Protein 3KLU (pdb70)

Sequence (118 aa):
KVYDLSFFPGQTIDAEEVEVPISKRFVDKEGNVVPFIFKAITTDRIDELEKENTTELDSQRFYARIAVETTVYPTFKAKELREAYKTEDPVEVAKRVLSVGGEYANWLNKAIEINGFD

InterPro domains:
  IPR014986 Phage-like element PBSX protein XkdN-like [PF08890] (12-148)
  IPR038559 Phage-like element PBSX protein XkdN-like superfamily [G3DSA:3.30.2220.30] (17-137)

B-factor: mean 34.45, std 22.31, range [8.4, 138.36]

Structure (mmCIF, N/CA/C/O backbone):
data_3KLU
#
_entry.id   3KLU
#
_cell.length_a   70.101
_cell.length_b   70.101
_cell.length_c   59.161
_cell.angle_alpha   90.00
_cell.angle_beta   90.00
_cell.angle_gamma   120.00
#
_symmetry.space_group_name_H-M   'P 65'
#
loop_
_entity.id
_entity.type
_entity.pdbx_description
1 polymer 'Uncharacterized protein yqbN'
2 non-polymer 'MANGANESE (II) ION'
3 water water
#
loop_
_atom_site.group_PDB
_atom_site.id
_atom_site.type_symbol
_atom_site.label_atom_id
_atom_site.label_alt_id
_atom_site.label_comp_id
_atom_site.label_asym_id
_atom_site.label_entity_id
_atom_site.label_seq_id
_atom_site.pdbx_PDB_ins_code
_atom_site.Cartn_x
_atom_site.Cartn_y
_atom_site.Cartn_z
_atom_site.occupancy
_atom_site.B_iso_or_equiv
_atom_site.auth_seq_id
_atom_site.auth_comp_id
_atom_site.auth_asym_id
_atom_site.auth_atom_id
_atom_site.pdbx_PDB_model_num
ATOM 1 N N . LYS A 1 8 ? 39.965 -20.109 31.628 1.00 111.89 8 LYS A N 1
ATOM 2 C CA . LYS A 1 8 ? 40.740 -19.803 30.388 1.00 110.76 8 LYS A CA 1
ATOM 3 C C . LYS A 1 8 ? 41.202 -18.345 30.370 1.00 107.54 8 LYS A C 1
ATOM 4 O O . LYS A 1 8 ? 41.053 -17.653 29.360 1.00 107.47 8 LYS A O 1
ATOM 10 N N . VAL A 1 9 ? 41.765 -17.894 31.489 1.00 114.46 9 VAL A N 1
ATOM 11 C CA . VAL A 1 9 ? 42.252 -16.524 31.640 1.00 110.54 9 VAL A CA 1
ATOM 12 C C . VAL A 1 9 ? 41.639 -15.528 30.648 1.00 107.23 9 VAL A C 1
ATOM 13 O O . VAL A 1 9 ? 42.025 -15.454 29.479 1.00 108.84 9 VAL A O 1
ATOM 17 N N . TYR A 1 10 ? 40.671 -14.767 31.144 1.00 55.57 10 TYR A N 1
ATOM 18 C CA . TYR A 1 10 ? 39.957 -13.760 30.368 1.00 51.03 10 TYR A CA 1
ATOM 19 C C . TYR A 1 10 ? 40.778 -12.488 30.151 1.00 47.52 10 TYR A C 1
ATOM 20 O O . TYR A 1 10 ? 41.439 -12.000 31.073 1.00 46.70 10 TYR A O 1
ATOM 29 N N . ASP A 1 11 ? 40.715 -11.953 28.931 1.00 34.54 11 ASP A N 1
ATOM 30 C CA . ASP A 1 11 ? 41.469 -10.752 28.545 1.00 31.23 11 ASP A CA 1
ATOM 31 C C . ASP A 1 11 ? 40.692 -9.443 28.750 1.00 26.55 11 ASP A C 1
ATOM 32 O O . ASP A 1 11 ? 39.881 -9.034 27.926 1.00 25.14 11 ASP A O 1
ATOM 37 N N . LEU A 1 12 ? 40.991 -8.768 29.839 1.00 22.39 12 LEU A N 1
ATOM 38 C CA . LEU A 1 12 ? 40.305 -7.556 30.181 1.00 20.09 12 LEU A CA 1
ATOM 39 C C . LEU A 1 12 ? 40.875 -6.242 29.599 1.00 19.39 12 LEU A C 1
ATOM 40 O O . LEU A 1 12 ? 40.356 -5.152 29.892 1.00 17.56 12 LEU A O 1
ATOM 45 N N . SER A 1 13 ? 41.926 -6.298 28.796 1.00 24.49 13 SER A N 1
ATOM 46 C CA . SER A 1 13 ? 42.472 -5.057 28.259 1.00 24.16 13 SER A CA 1
ATOM 47 C C . SER A 1 13 ? 41.417 -4.289 27.441 1.00 22.83 13 SER A C 1
ATOM 48 O O . SER A 1 13 ? 41.421 -3.056 27.411 1.00 21.59 13 SER A O 1
ATOM 51 N N . PHE A 1 14 ? 40.499 -5.026 26.814 1.00 19.30 14 PHE A N 1
ATOM 52 C CA . PHE A 1 14 ? 39.463 -4.436 25.972 1.00 18.41 14 PHE A CA 1
ATOM 53 C C . PHE A 1 14 ? 38.453 -3.564 26.675 1.00 15.87 14 PHE A C 1
ATOM 54 O O . PHE A 1 14 ? 37.777 -2.765 26.034 1.00 14.97 14 PHE A O 1
ATOM 62 N N . PHE A 1 15 ? 38.315 -3.727 27.979 1.00 18.59 15 PHE A N 1
ATOM 63 C CA . PHE A 1 15 ? 37.372 -2.920 28.717 1.00 19.52 15 PHE A CA 1
ATOM 64 C C . PHE A 1 15 ? 38.100 -1.825 29.473 1.00 21.82 15 PHE A C 1
ATOM 65 O O . PHE A 1 15 ? 37.585 -1.291 30.467 1.00 21.77 15 PHE A O 1
ATOM 81 N N . PRO A 1 17 ? 40.354 1.974 29.430 1.00 52.77 17 PRO A N 1
ATOM 82 C CA . PRO A 1 17 ? 40.617 3.268 28.781 1.00 53.15 17 PRO A CA 1
ATOM 83 C C . PRO A 1 17 ? 41.621 3.234 27.631 1.00 56.71 17 PRO A C 1
ATOM 84 O O . PRO A 1 17 ? 41.399 3.838 26.583 1.00 57.07 17 PRO A O 1
ATOM 88 N N . GLY A 1 18 ? 42.728 2.535 27.820 1.00 110.77 18 GLY A N 1
ATOM 89 C CA . GLY A 1 18 ? 43.683 2.449 26.738 1.00 112.50 18 GLY A CA 1
ATOM 90 C C . GLY A 1 18 ? 43.057 1.529 25.711 1.00 113.24 18 GLY A C 1
ATOM 91 O O . GLY A 1 18 ? 43.671 0.534 25.310 1.00 113.91 18 GLY A O 1
ATOM 92 N N . GLN A 1 19 ? 41.833 1.846 25.292 1.00 83.98 19 GLN A N 1
ATOM 93 C CA . GLN A 1 19 ? 41.150 1.001 24.329 1.00 85.71 19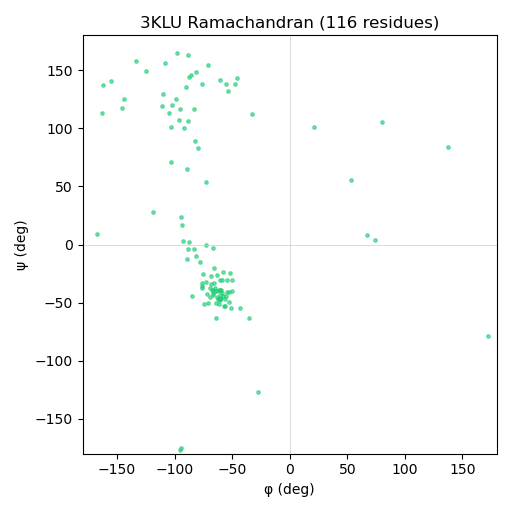 GLN A CA 1
ATOM 94 C C . GLN A 1 19 ? 39.686 1.315 24.029 1.00 85.68 19 GLN A C 1
ATOM 95 O O . GLN A 1 19 ? 39.375 1.915 23.004 1.00 84.45 19 GLN A O 1
ATOM 101 N N . THR A 1 20 ? 38.785 0.901 24.909 1.00 41.15 20 THR A N 1
ATOM 102 C CA . THR A 1 20 ? 37.359 1.112 24.683 1.00 41.56 20 THR A CA 1
ATOM 103 C C . THR A 1 20 ? 37.075 2.390 23.929 1.00 43.14 20 THR A C 1
ATOM 104 O O . THR A 1 20 ? 37.302 3.490 24.449 1.00 42.86 20 THR A O 1
ATOM 108 N N . ILE A 1 21 ? 36.586 2.228 22.704 1.00 56.32 21 ILE A N 1
ATOM 109 C CA . ILE A 1 21 ? 36.224 3.339 21.841 1.00 58.61 21 ILE A CA 1
ATOM 110 C C . ILE A 1 21 ? 35.377 4.318 22.637 1.00 58.89 21 ILE A C 1
ATOM 111 O O . ILE A 1 21 ? 34.510 3.925 23.410 1.00 58.20 21 ILE A O 1
ATOM 116 N N . ASP A 1 22 ? 35.610 5.600 22.473 1.00 72.21 22 ASP A N 1
ATOM 117 C CA . ASP A 1 22 ? 34.799 6.468 23.260 1.00 73.24 22 ASP A CA 1
ATOM 118 C C . ASP A 1 22 ? 33.621 7.040 22.527 1.00 72.72 22 ASP A C 1
ATOM 119 O O . ASP A 1 22 ? 33.536 6.991 21.297 1.00 72.44 22 ASP A O 1
ATOM 124 N N . ALA A 1 23 ? 32.709 7.578 23.330 1.00 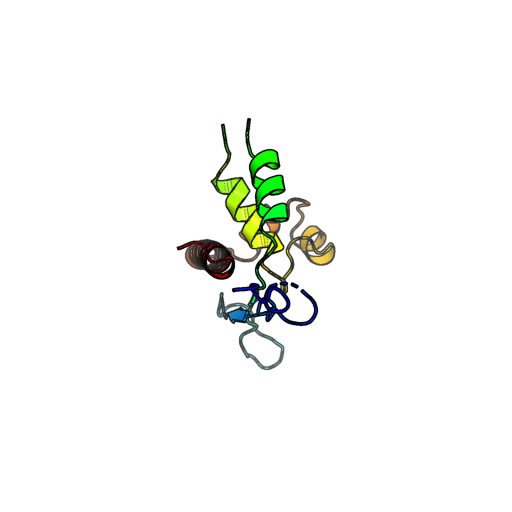55.15 23 ALA A N 1
ATOM 125 C CA . ALA A 1 23 ? 31.482 8.197 22.863 1.00 53.41 23 ALA A CA 1
ATOM 126 C C . ALA A 1 23 ? 31.675 9.312 21.845 1.00 52.65 23 ALA A C 1
ATOM 127 O O . ALA A 1 23 ? 32.558 10.161 21.944 1.00 53.84 23 ALA A O 1
ATOM 129 N N . GLU A 1 24 ? 30.806 9.260 20.861 1.00 138.36 24 GLU A N 1
ATOM 130 C CA . GLU A 1 24 ? 30.719 10.189 19.764 1.00 135.80 24 GLU A CA 1
ATOM 131 C C . GLU A 1 24 ? 31.159 11.644 1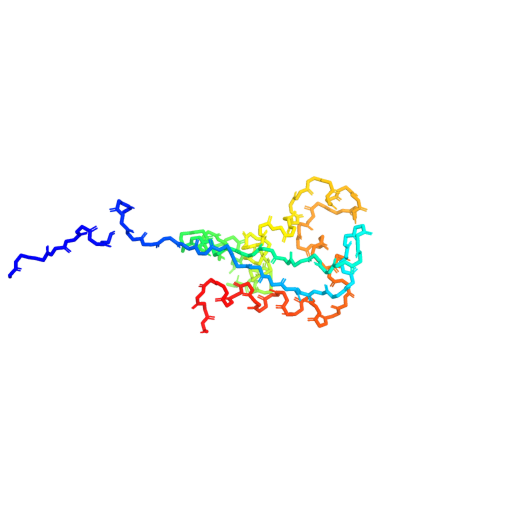9.862 1.00 133.81 24 GLU A C 1
ATOM 132 O O . GLU A 1 24 ? 32.275 12.006 20.226 1.00 136.16 24 GLU A O 1
ATOM 138 N N . GLU A 1 25 ? 30.178 12.434 19.461 1.00 56.29 25 GLU A N 1
ATOM 139 C CA . GLU A 1 25 ? 30.112 13.878 19.328 1.00 52.34 25 GLU A CA 1
ATOM 140 C C . GLU A 1 25 ? 29.398 13.834 17.989 1.00 50.25 25 GLU A C 1
ATOM 141 O O . GLU A 1 25 ? 30.004 13.835 16.926 1.00 51.15 25 GLU A O 1
ATOM 147 N N . VAL A 1 26 ? 28.082 13.701 18.094 1.00 30.24 26 VAL A N 1
ATOM 148 C CA . VAL A 1 26 ? 27.161 13.576 16.984 1.00 28.52 26 VAL A CA 1
ATOM 149 C C . VAL A 1 26 ? 26.488 14.912 16.646 1.00 26.14 26 VAL A C 1
ATOM 150 O O . VAL A 1 26 ? 25.883 15.550 17.519 1.00 24.58 26 VAL A O 1
ATOM 154 N N . GLU A 1 27 ? 26.593 15.345 15.391 1.00 35.84 27 GLU A N 1
ATOM 155 C CA . GLU A 1 27 ? 25.969 16.597 14.953 1.00 34.06 27 GLU A CA 1
ATOM 156 C C . GLU A 1 27 ? 24.569 16.289 14.464 1.00 32.57 27 GLU A C 1
ATOM 157 O O . GLU A 1 27 ? 24.368 15.351 13.708 1.00 32.81 27 GLU A O 1
ATOM 163 N N . VAL A 1 28 ? 23.613 17.107 14.872 1.00 31.18 28 VAL A N 1
ATOM 164 C CA . VAL A 1 28 ? 22.218 16.905 14.515 1.00 31.78 28 VAL A CA 1
ATOM 165 C C . VAL A 1 28 ? 21.565 18.251 14.301 1.00 30.39 28 VAL A C 1
ATOM 166 O O . VAL A 1 28 ? 21.592 19.110 15.197 1.00 28.79 28 VAL A O 1
ATOM 170 N N . PRO A 1 29 ? 20.952 18.457 13.126 1.00 26.60 29 PRO A N 1
ATOM 171 C CA . PRO A 1 29 ? 20.284 19.733 12.837 1.00 26.24 29 PRO A CA 1
ATOM 172 C C . PRO A 1 29 ? 18.902 19.770 13.508 1.00 25.75 29 PRO A C 1
ATOM 173 O O . PRO A 1 29 ? 17.885 19.503 12.896 1.00 28.32 29 PRO A O 1
ATOM 177 N N . ILE A 1 30 ? 18.879 20.118 14.783 1.00 26.64 30 ILE A N 1
ATOM 178 C CA . ILE A 1 30 ? 17.644 20.177 15.552 1.00 26.05 30 ILE A CA 1
ATOM 179 C C . ILE A 1 30 ? 16.645 21.218 15.057 1.00 26.43 30 ILE A C 1
ATOM 180 O O . ILE A 1 30 ? 15.450 21.080 15.295 1.00 26.10 30 ILE A O 1
ATOM 185 N N . SER A 1 31 ? 17.129 22.271 14.401 1.00 27.11 31 SER A N 1
ATOM 186 C CA . SER A 1 31 ? 16.239 23.307 13.886 1.00 26.99 31 SER A CA 1
ATOM 187 C C . SER A 1 31 ? 16.821 24.070 12.702 1.00 26.36 31 SER A C 1
ATOM 188 O O . SER A 1 31 ? 18.019 24.386 12.663 1.00 25.75 31 SER A O 1
ATOM 191 N N . LYS A 1 32 ? 15.961 24.373 11.738 1.00 24.48 32 LYS A N 1
ATOM 192 C CA . LYS A 1 32 ? 16.403 25.105 10.560 1.00 25.80 32 LYS A CA 1
ATOM 193 C C . LYS A 1 32 ? 16.442 26.630 10.808 1.00 24.25 32 LYS A C 1
ATOM 194 O O . LYS A 1 32 ? 16.887 27.386 9.954 1.00 25.33 32 LYS A O 1
ATOM 200 N N . ARG A 1 33 ? 16.003 27.050 11.994 1.00 25.72 33 ARG A N 1
ATOM 201 C CA . ARG A 1 33 ? 15.975 28.461 12.355 1.00 25.37 33 ARG A CA 1
ATOM 202 C C . ARG A 1 33 ? 17.351 28.914 12.806 1.00 24.68 33 ARG A C 1
ATOM 203 O O . ARG A 1 33 ? 17.553 30.102 13.007 1.00 24.26 33 ARG A O 1
ATOM 211 N N . PHE A 1 34 ? 18.293 27.988 12.997 1.00 15.56 34 PHE A N 1
ATOM 212 C CA . PHE A 1 34 ? 19.620 28.430 13.379 1.00 15.67 34 PHE A CA 1
ATOM 213 C C . PHE A 1 34 ? 20.560 28.314 12.193 1.00 16.11 34 PHE A C 1
ATOM 214 O O . PHE A 1 34 ? 20.878 27.209 11.758 1.00 18.09 34 PHE A O 1
ATOM 222 N N . VAL A 1 35 ? 21.022 29.456 11.682 1.00 23.79 35 VAL A N 1
ATOM 223 C CA . VAL A 1 35 ? 21.943 29.454 10.542 1.00 26.52 35 VAL A CA 1
ATOM 224 C C . VAL A 1 35 ? 23.122 30.401 10.762 1.00 28.66 35 VAL A C 1
ATOM 225 O O . VAL A 1 35 ? 23.067 31.315 11.591 1.00 28.00 35 VAL A O 1
ATOM 229 N N . ASP A 1 36 ? 24.205 30.151 10.040 1.00 27.81 36 ASP A N 1
ATOM 230 C CA . ASP A 1 36 ? 25.376 30.988 10.176 1.00 30.73 36 ASP A CA 1
ATOM 231 C C . ASP A 1 36 ? 25.352 32.071 9.099 1.00 33.11 36 ASP A C 1
ATOM 232 O O . ASP A 1 36 ? 24.396 32.169 8.335 1.00 33.56 36 ASP A O 1
ATOM 237 N N . LYS A 1 37 ? 26.408 32.878 9.052 1.00 75.51 37 LYS A N 1
ATOM 238 C CA . LYS A 1 37 ? 26.525 33.964 8.082 1.00 79.14 37 LYS A CA 1
ATOM 239 C C . LYS A 1 37 ? 26.252 33.538 6.634 1.00 80.90 37 LYS A C 1
ATOM 240 O O . LYS A 1 37 ? 25.765 34.336 5.838 1.00 82.89 37 LYS A O 1
ATOM 246 N N . GLU A 1 38 ? 26.557 32.289 6.295 1.00 43.60 38 GLU A N 1
ATOM 247 C CA . GLU A 1 38 ? 26.349 31.795 4.942 1.00 44.59 38 GLU A CA 1
ATOM 248 C C . GLU A 1 38 ? 25.012 31.100 4.704 1.00 42.37 38 GLU A C 1
ATOM 249 O O . GLU A 1 38 ? 24.857 30.370 3.727 1.00 44.83 38 GLU A O 1
ATOM 255 N N . GLY A 1 39 ? 24.057 31.307 5.607 1.00 35.10 39 GLY A N 1
ATOM 256 C CA . GLY A 1 39 ? 22.740 30.705 5.447 1.00 32.39 39 GLY A CA 1
ATOM 257 C C . GLY A 1 39 ? 22.593 29.220 5.710 1.00 31.65 39 GLY A C 1
ATOM 258 O O . GLY A 1 39 ? 21.526 28.666 5.519 1.00 33.13 39 GLY A O 1
ATOM 259 N N . ASN A 1 40 ? 23.662 28.566 6.143 1.00 28.43 40 ASN A N 1
ATOM 260 C CA . ASN A 1 40 ? 23.612 27.144 6.448 1.00 26.52 40 ASN A CA 1
ATOM 261 C C . ASN A 1 40 ? 23.188 26.841 7.878 1.00 22.85 40 ASN A C 1
ATOM 262 O O . ASN A 1 40 ? 23.528 27.574 8.817 1.00 20.44 40 ASN A O 1
ATOM 267 N N . VAL A 1 41 ? 22.440 25.754 8.023 1.00 27.33 41 VAL A N 1
ATOM 268 C CA . VAL A 1 41 ? 21.957 25.339 9.322 1.00 26.01 41 VAL A CA 1
ATOM 269 C C . VAL A 1 41 ? 23.138 25.050 10.252 1.00 24.77 41 VAL A C 1
ATOM 270 O O . VAL A 1 41 ? 24.165 24.513 9.839 1.00 26.71 41 VAL A O 1
ATOM 274 N N . VAL A 1 42 ? 22.972 25.428 11.510 1.00 25.43 42 VAL A N 1
ATOM 275 C CA . VAL A 1 42 ? 23.987 25.206 12.527 1.00 24.82 42 VAL A CA 1
ATOM 276 C C . VAL A 1 42 ? 23.480 24.022 13.324 1.00 24.21 42 VAL A C 1
ATOM 277 O O . VAL A 1 42 ? 22.574 24.169 14.143 1.00 24.92 42 VAL A O 1
ATOM 281 N N . PRO A 1 43 ? 24.023 22.818 13.074 1.00 19.00 43 PRO A N 1
ATOM 282 C CA . PRO A 1 43 ? 23.546 21.646 13.827 1.00 19.23 43 PRO A CA 1
ATOM 283 C C . PRO A 1 43 ? 23.974 21.641 15.289 1.00 17.33 43 PRO A C 1
ATOM 284 O O . PRO A 1 43 ? 24.963 22.270 15.662 1.00 17.56 43 PRO A O 1
ATOM 288 N N . PHE A 1 44 ? 23.197 20.953 16.114 1.00 21.14 44 PHE A N 1
ATOM 289 C CA . PHE A 1 44 ? 23.545 20.826 17.513 1.00 19.62 44 PHE A CA 1
ATOM 290 C C . PHE A 1 44 ? 24.567 19.699 17.579 1.00 21.78 44 PHE A C 1
ATOM 291 O O . PHE A 1 44 ? 24.512 18.763 16.777 1.00 22.46 44 PHE A O 1
ATOM 299 N N . ILE A 1 45 ? 25.492 19.798 18.533 1.00 17.01 45 ILE A N 1
ATOM 300 C CA . ILE A 1 45 ? 26.477 18.759 18.762 1.00 18.87 45 ILE A CA 1
ATOM 301 C C . ILE A 1 45 ? 26.159 18.111 20.105 1.00 20.07 45 ILE A C 1
ATOM 302 O O . ILE A 1 45 ? 26.145 18.791 21.170 1.00 18.37 45 ILE A O 1
ATOM 307 N N . PHE A 1 46 ? 25.882 16.807 20.043 1.00 22.82 46 PHE A N 1
ATOM 308 C CA . PHE A 1 46 ? 25.558 15.997 21.211 1.00 21.18 46 PHE A CA 1
ATOM 309 C C . PHE A 1 46 ? 26.724 15.062 21.510 1.00 21.84 46 PHE A C 1
ATOM 310 O O . PHE A 1 46 ? 27.544 14.759 20.622 1.00 22.86 46 PHE A O 1
ATOM 318 N N . LYS A 1 47 ? 26.804 14.642 22.770 1.00 19.90 47 LYS A N 1
ATOM 319 C CA . LYS A 1 47 ? 27.824 13.718 23.240 1.00 21.45 47 LYS A CA 1
ATOM 320 C C . LYS A 1 47 ? 27.339 13.178 24.565 1.00 20.06 47 LYS A C 1
ATOM 321 O O . LYS A 1 47 ? 27.219 13.928 25.528 1.00 20.20 47 LYS A O 1
ATOM 327 N N . ALA A 1 48 ? 27.031 11.884 24.594 1.00 26.94 48 ALA A N 1
ATOM 328 C CA . ALA A 1 48 ? 26.559 11.201 25.802 1.00 25.64 48 ALA A CA 1
ATOM 329 C C . ALA A 1 48 ? 27.370 11.537 27.067 1.00 25.16 48 ALA A C 1
ATOM 330 O O . ALA A 1 48 ? 28.595 11.734 27.039 1.00 26.21 48 ALA A O 1
ATOM 332 N N . ILE A 1 49 ? 26.668 11.626 28.182 1.00 21.02 49 ILE A N 1
ATOM 333 C CA . ILE A 1 49 ? 27.362 11.890 29.424 1.00 19.74 49 ILE A CA 1
ATOM 334 C C . ILE A 1 49 ? 27.617 10.508 30.051 1.00 20.99 49 ILE A C 1
ATOM 335 O O . ILE A 1 49 ? 27.313 9.484 29.446 1.00 18.78 49 ILE A O 1
ATOM 340 N N . THR A 1 50 ? 28.160 10.471 31.250 1.00 15.68 50 THR A N 1
ATOM 341 C CA . THR A 1 50 ? 28.467 9.200 31.850 1.00 16.76 50 THR A CA 1
ATOM 342 C C . THR A 1 50 ? 27.308 8.632 32.631 1.00 17.04 50 THR A C 1
ATOM 343 O O . THR A 1 50 ? 26.323 9.332 32.982 1.00 16.59 50 THR A O 1
ATOM 347 N N . THR A 1 51 ? 27.416 7.345 32.893 1.00 20.43 51 THR A N 1
ATOM 348 C CA . THR A 1 51 ? 26.406 6.653 33.656 1.00 21.11 51 THR A CA 1
ATOM 349 C C . THR A 1 51 ? 26.440 7.201 35.085 1.00 21.71 51 THR A C 1
ATOM 350 O O . THR A 1 51 ? 25.399 7.459 35.673 1.00 23.52 51 THR A O 1
ATOM 354 N N . ASP A 1 52 ? 27.638 7.411 35.625 1.00 25.89 52 ASP A N 1
ATOM 355 C CA . ASP A 1 52 ? 27.786 7.970 36.970 1.00 27.95 52 ASP A CA 1
ATOM 356 C C . ASP A 1 52 ? 27.029 9.306 37.032 1.00 27.92 52 ASP A C 1
ATOM 357 O O . ASP A 1 52 ? 26.315 9.599 37.990 1.00 29.56 52 ASP A O 1
ATOM 362 N N . ARG A 1 53 ? 27.191 10.114 35.995 1.00 18.50 53 ARG A N 1
ATOM 363 C CA . ARG A 1 53 ? 26.567 11.433 35.980 1.00 19.57 53 ARG A CA 1
ATOM 364 C C . ARG A 1 53 ? 25.059 11.406 35.884 1.00 20.48 53 ARG A C 1
ATOM 365 O O . ARG A 1 53 ? 24.373 12.265 36.445 1.00 22.04 53 ARG A O 1
ATOM 373 N N . ILE A 1 54 ? 24.537 10.420 35.160 1.00 22.70 54 ILE A N 1
ATOM 374 C CA . ILE A 1 54 ? 23.102 10.288 35.002 1.00 23.12 54 ILE A CA 1
ATOM 375 C C . ILE A 1 54 ? 22.554 9.903 36.380 1.00 27.04 54 ILE A C 1
ATOM 376 O O . ILE A 1 54 ? 21.398 10.196 36.738 1.00 27.19 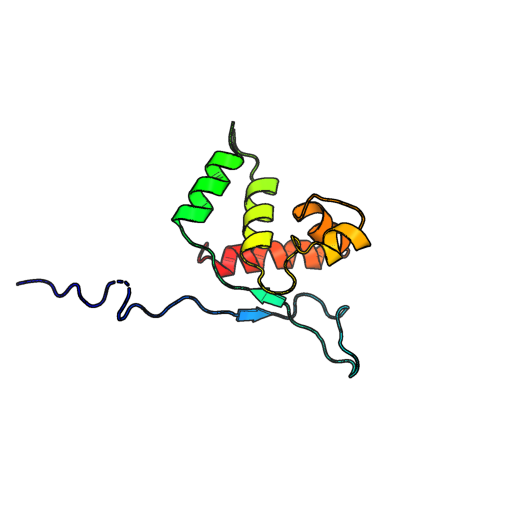54 ILE A O 1
ATOM 381 N N . ASP A 1 55 ? 23.406 9.254 37.169 1.00 39.71 55 ASP A N 1
ATOM 382 C CA . ASP A 1 55 ? 23.000 8.857 38.501 1.00 42.80 55 ASP A CA 1
ATOM 383 C C . ASP A 1 55 ? 22.884 10.059 39.407 1.00 43.17 55 ASP A C 1
ATOM 384 O O . ASP A 1 55 ? 21.874 10.224 40.067 1.00 45.63 55 ASP A O 1
ATOM 389 N N . GLU A 1 56 ? 23.902 10.907 39.456 1.00 30.30 56 GLU A N 1
ATOM 390 C CA . GLU A 1 56 ? 23.773 12.067 40.316 1.00 31.69 56 GLU A CA 1
ATOM 391 C C . GLU A 1 56 ? 22.585 12.918 39.874 1.00 31.97 56 GLU A C 1
ATOM 392 O O . GLU A 1 56 ? 21.965 13.588 40.691 1.00 34.27 56 GLU A O 1
ATOM 398 N N . LEU A 1 57 ? 22.267 12.917 38.586 1.00 26.76 57 LEU A N 1
ATOM 399 C CA . LEU A 1 57 ? 21.135 13.715 38.156 1.00 26.73 57 LEU A CA 1
ATOM 400 C C . LEU A 1 57 ? 19.833 13.131 38.663 1.00 29.77 57 LEU A C 1
ATOM 401 O O . LEU A 1 57 ? 18.914 13.871 39.036 1.00 29.73 57 LEU A O 1
ATOM 406 N N . GLU A 1 58 ? 19.738 11.809 38.679 1.00 37.73 58 GLU A N 1
ATOM 407 C CA . GLU A 1 58 ? 18.497 11.204 39.139 1.00 42.75 58 GLU A CA 1
ATOM 408 C C . GLU A 1 58 ? 18.294 11.560 40.591 1.00 45.94 58 GLU A C 1
ATOM 409 O O . GLU A 1 58 ? 17.224 12.021 40.978 1.00 47.80 58 GLU A O 1
ATOM 415 N N . LYS A 1 59 ? 19.337 11.329 41.380 1.00 67.76 59 LYS A N 1
ATOM 416 C CA . LYS A 1 59 ? 19.342 11.641 42.803 1.00 72.02 59 LYS A CA 1
ATOM 417 C C . LYS A 1 59 ? 18.892 13.091 42.978 1.00 71.82 59 LYS A C 1
ATOM 418 O O . LYS A 1 59 ? 17.944 13.391 43.707 1.00 74.59 59 LYS A O 1
ATOM 424 N N . GLU A 1 60 ? 19.590 13.972 42.274 1.00 47.17 60 GLU A N 1
ATOM 425 C CA . GLU A 1 60 ? 19.338 15.405 42.254 1.00 47.81 60 GLU A CA 1
ATOM 426 C C . GLU A 1 60 ? 17.881 15.780 41.935 1.00 47.15 60 GLU A C 1
ATOM 427 O O . GLU A 1 60 ? 17.432 16.861 42.306 1.00 47.81 60 GLU A O 1
ATOM 433 N N . ASN A 1 61 ? 17.147 14.903 41.252 1.00 37.55 61 ASN A N 1
ATOM 434 C CA . ASN A 1 61 ? 15.752 15.195 40.903 1.00 38.27 61 ASN A CA 1
ATOM 435 C C . ASN A 1 61 ? 14.730 14.235 41.481 1.00 41.35 61 ASN A C 1
ATOM 436 O O . ASN A 1 61 ? 13.652 14.018 40.915 1.00 41.50 61 ASN A O 1
ATOM 441 N N . THR A 1 62 ? 15.080 13.661 42.622 1.00 55.24 62 THR A N 1
ATOM 442 C CA . THR A 1 62 ? 14.202 12.737 43.313 1.00 59.75 62 THR A CA 1
ATOM 443 C C . THR A 1 62 ? 13.983 13.222 44.740 1.00 62.74 62 THR A C 1
ATOM 444 O O . THR A 1 62 ? 14.852 13.872 45.336 1.00 62.84 62 THR A O 1
ATOM 448 N N . THR A 1 63 ? 12.809 12.908 45.275 1.00 70.13 63 THR A N 1
ATOM 449 C CA . THR A 1 63 ? 12.426 13.298 46.626 1.00 73.76 63 THR A CA 1
ATOM 450 C C . THR A 1 63 ? 11.173 12.540 47.044 1.00 76.71 63 THR A C 1
ATOM 451 O O . THR A 1 63 ? 10.999 11.377 46.686 1.00 76.23 63 THR A O 1
ATOM 455 N N . GLU A 1 75 ? 10.156 9.976 44.918 1.00 90.62 75 GLU A N 1
ATOM 456 C CA . GLU A 1 75 ? 9.527 10.964 44.048 1.00 88.90 75 GLU A CA 1
ATOM 457 C C . GLU A 1 75 ? 10.516 11.686 43.119 1.00 84.04 75 GLU A C 1
ATOM 458 O O . GLU A 1 75 ? 11.266 12.562 43.547 1.00 82.73 75 GLU A O 1
ATOM 464 N N . LEU A 1 76 ? 10.491 11.324 41.837 1.00 56.51 76 LEU A N 1
ATOM 465 C CA . LEU A 1 76 ? 11.388 11.912 40.837 1.00 52.06 76 LEU A CA 1
ATOM 466 C C . LEU A 1 76 ? 10.742 12.830 39.807 1.00 50.93 76 LEU A C 1
ATOM 467 O O . LEU A 1 76 ? 9.765 12.465 39.152 1.00 51.89 76 LEU A O 1
ATOM 472 N N . ASP A 1 77 ? 11.330 14.011 39.651 1.00 48.55 77 ASP A N 1
ATOM 473 C CA . ASP A 1 77 ? 10.890 14.993 38.670 1.00 47.28 77 ASP A CA 1
ATOM 474 C C . ASP A 1 77 ? 11.526 14.552 37.347 1.00 44.37 77 ASP A C 1
ATOM 475 O O . ASP A 1 77 ? 12.630 14.983 37.015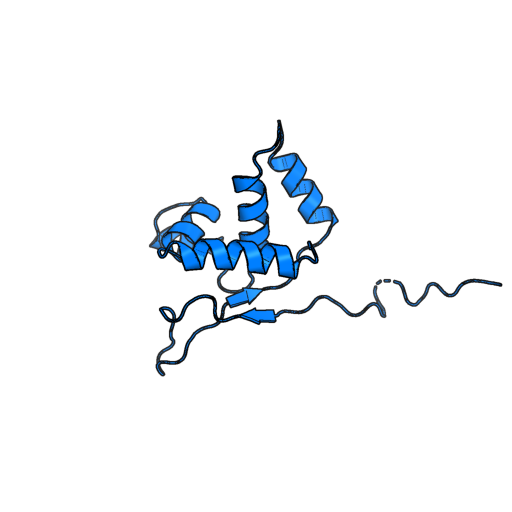 1.00 41.28 77 ASP A O 1
ATOM 480 N N . SER A 1 78 ? 10.835 13.698 36.603 1.00 52.75 78 SER A N 1
ATOM 481 C CA . SER A 1 78 ? 11.368 13.180 35.348 1.00 50.69 78 SER A CA 1
ATOM 482 C C . SER A 1 78 ? 11.624 14.273 34.340 1.00 48.05 78 SER A C 1
ATOM 483 O O . SER A 1 78 ? 12.691 14.353 33.746 1.00 46.70 78 SER A O 1
ATOM 486 N N . GLN A 1 79 ? 10.602 15.083 34.134 1.00 48.06 79 GLN A N 1
ATOM 487 C CA . GLN A 1 79 ? 10.631 16.188 33.201 1.00 46.51 79 GLN A CA 1
ATOM 488 C C . GLN A 1 79 ? 11.952 16.936 33.341 1.00 42.37 79 GLN A C 1
ATOM 489 O O . GLN A 1 79 ? 12.691 17.147 32.380 1.00 39.34 79 GLN A O 1
ATOM 495 N N . ARG A 1 80 ? 12.210 17.332 34.575 1.00 35.83 80 ARG A N 1
ATOM 496 C CA . ARG A 1 80 ? 13.375 18.080 34.948 1.00 33.24 80 ARG A CA 1
ATOM 497 C C . ARG A 1 80 ? 14.646 17.262 34.789 1.00 29.85 80 ARG A C 1
ATOM 498 O O . ARG A 1 80 ? 15.667 17.751 34.323 1.00 26.77 80 ARG A O 1
ATOM 506 N N . PHE A 1 81 ? 14.568 16.011 35.220 1.00 30.42 81 PHE A N 1
ATOM 507 C CA . PHE A 1 81 ? 15.659 15.046 35.144 1.00 28.42 81 PHE A CA 1
ATOM 508 C C . PHE A 1 81 ? 16.130 14.898 33.703 1.00 26.92 81 PHE A C 1
ATOM 509 O O . PHE A 1 81 ? 17.313 15.059 33.407 1.00 26.13 81 PHE A O 1
ATOM 517 N N . TYR A 1 82 ? 15.201 14.623 32.802 1.00 36.07 82 TYR A N 1
ATOM 518 C CA . TYR A 1 82 ? 15.559 14.450 31.408 1.00 35.16 82 TYR A CA 1
ATOM 519 C C . TYR A 1 82 ? 16.096 15.717 30.763 1.00 31.93 82 TYR A C 1
ATOM 520 O O . TYR A 1 82 ? 17.029 15.685 29.961 1.00 30.67 82 TYR A O 1
ATOM 529 N N . ALA A 1 83 ? 15.507 16.841 31.141 1.00 28.61 83 ALA A N 1
ATOM 530 C CA . ALA A 1 83 ? 15.916 18.111 30.583 1.00 26.14 83 ALA A CA 1
ATOM 531 C C . ALA A 1 83 ? 17.366 18.361 30.980 1.00 24.54 83 ALA A C 1
ATOM 532 O O . ALA A 1 83 ? 18.190 18.770 30.147 1.00 24.34 83 ALA A O 1
ATOM 534 N N . ARG A 1 84 ? 17.680 18.123 32.250 1.00 24.38 84 ARG A N 1
ATOM 535 C CA . ARG A 1 84 ? 19.035 18.340 32.711 1.00 22.96 84 ARG A CA 1
ATOM 536 C C . ARG A 1 84 ? 19.966 17.417 31.924 1.00 21.56 84 ARG A C 1
ATOM 537 O O . ARG A 1 84 ? 21.052 17.817 31.549 1.00 22.26 84 ARG A O 1
ATOM 545 N N . ILE A 1 85 ? 19.547 16.182 31.655 1.00 22.04 85 ILE A N 1
ATOM 546 C CA . ILE A 1 85 ? 20.401 15.256 30.898 1.00 20.46 85 ILE A CA 1
ATOM 547 C C . ILE A 1 85 ? 20.718 15.839 29.508 1.00 19.97 85 ILE A C 1
ATOM 548 O O . ILE A 1 85 ? 21.899 15.818 29.035 1.00 17.91 85 ILE A O 1
ATOM 553 N N . ALA A 1 86 ? 19.660 16.344 28.859 1.00 19.10 86 ALA A N 1
ATOM 554 C CA . ALA A 1 86 ? 19.763 16.940 27.529 1.00 17.99 86 ALA A CA 1
ATOM 555 C C . ALA A 1 86 ? 20.711 18.139 27.539 1.00 17.42 86 ALA A C 1
ATOM 556 O O . ALA A 1 86 ? 21.595 18.254 26.669 1.00 17.18 86 ALA A O 1
ATOM 558 N N . VAL A 1 87 ? 20.528 19.034 28.514 1.00 13.44 87 VAL A N 1
ATOM 559 C CA . VAL A 1 87 ? 21.405 20.190 28.615 1.00 12.56 87 VAL A CA 1
ATOM 560 C C . VAL A 1 87 ? 22.870 19.727 28.634 1.00 14.83 87 VAL A C 1
ATOM 561 O O . VAL A 1 87 ? 23.675 20.217 27.871 1.00 16.12 87 VAL A O 1
ATOM 565 N N . GLU A 1 88 ? 23.194 18.750 29.482 1.00 15.81 88 GLU A N 1
ATOM 566 C CA . GLU A 1 88 ? 24.576 18.263 29.602 1.00 16.14 88 GLU A CA 1
ATOM 567 C C . GLU A 1 88 ? 25.063 17.355 28.427 1.00 14.66 88 GLU A C 1
ATOM 568 O O . GLU A 1 88 ? 26.255 17.283 28.098 1.00 10.25 88 GLU A O 1
ATOM 574 N N . THR A 1 89 ? 24.128 16.703 27.761 1.00 15.34 89 THR A N 1
ATOM 575 C CA . THR A 1 89 ? 24.489 15.903 26.601 1.00 15.84 89 THR A CA 1
ATOM 576 C C . THR A 1 89 ? 24.716 16.835 25.396 1.00 17.30 89 THR A C 1
ATOM 577 O O . THR A 1 89 ? 25.286 16.439 24.385 1.00 17.21 89 THR A O 1
ATOM 581 N N . THR A 1 90 ? 24.265 18.081 25.503 1.00 18.94 90 THR A N 1
ATOM 582 C CA . THR A 1 90 ? 24.413 18.992 24.377 1.00 18.62 90 THR A CA 1
ATOM 583 C C . THR A 1 90 ? 25.634 19.859 24.486 1.00 18.68 90 THR A C 1
ATOM 584 O O . THR A 1 90 ? 25.653 20.806 25.269 1.00 19.56 90 THR A O 1
ATOM 588 N N . VAL A 1 91 ? 26.625 19.551 23.650 1.00 18.98 91 VAL A N 1
ATOM 589 C CA . VAL A 1 91 ? 27.907 20.249 23.634 1.00 19.84 91 VAL A CA 1
ATOM 590 C C . VAL A 1 91 ? 27.848 21.664 23.063 1.00 18.94 91 VAL A C 1
ATOM 591 O O . VAL A 1 91 ? 28.512 22.575 23.556 1.00 19.57 91 VAL A O 1
ATOM 595 N N . TYR A 1 92 ? 27.101 21.795 21.964 1.00 14.74 92 TYR A N 1
ATOM 596 C CA . TYR A 1 92 ? 26.923 23.063 21.266 1.00 14.11 92 TYR A CA 1
ATOM 597 C C . TYR A 1 92 ? 25.504 23.033 20.732 1.00 13.09 92 TYR A C 1
ATOM 598 O O . TYR A 1 92 ? 25.154 22.184 19.886 1.00 13.47 92 TYR A O 1
ATOM 607 N N . PRO A 1 93 ? 24.656 23.974 21.200 1.00 15.80 93 PRO A N 1
ATOM 608 C CA . PRO A 1 93 ? 25.028 25.008 22.168 1.00 16.63 93 PRO A CA 1
ATOM 609 C C . PRO A 1 93 ? 24.906 24.499 23.601 1.00 16.24 93 PRO A C 1
ATOM 610 O O . PRO A 1 93 ? 24.041 23.696 23.884 1.00 16.38 93 PRO A O 1
ATOM 614 N N . THR A 1 94 ? 25.776 24.934 24.511 1.00 19.78 94 THR A N 1
ATOM 615 C CA . THR A 1 94 ? 25.613 24.490 25.881 1.00 21.03 94 THR A CA 1
ATOM 616 C C . THR A 1 94 ? 24.814 25.582 26.569 1.00 19.60 94 THR A C 1
ATOM 617 O O . THR A 1 94 ? 25.265 26.721 26.705 1.00 18.57 94 THR A O 1
ATOM 621 N N . PHE A 1 95 ? 23.616 25.211 27.008 1.00 13.98 95 PHE A N 1
ATOM 622 C CA . PHE A 1 95 ? 22.690 26.148 27.648 1.00 14.02 95 PHE A CA 1
ATOM 623 C C . PHE A 1 95 ? 23.092 26.713 28.992 1.00 14.63 95 PHE A C 1
ATOM 624 O O . PHE A 1 95 ? 22.401 27.581 29.557 1.00 16.71 95 PHE A O 1
ATOM 632 N N . LYS A 1 96 ? 24.230 26.239 29.482 1.00 14.76 96 LYS A N 1
ATOM 633 C CA . LYS A 1 96 ? 24.760 26.717 30.741 1.00 15.73 96 LYS A CA 1
ATOM 634 C C . LYS A 1 96 ? 25.656 27.915 30.477 1.00 16.85 96 LYS A C 1
ATOM 635 O O . LYS A 1 96 ? 26.022 28.616 31.402 1.00 18.05 96 LYS A O 1
ATOM 641 N N . ALA A 1 97 ? 25.999 28.145 29.220 1.00 17.18 97 ALA A N 1
ATOM 642 C CA . ALA A 1 97 ? 26.886 29.254 28.871 1.00 17.39 97 ALA A CA 1
ATOM 643 C C . ALA A 1 97 ? 26.365 30.547 29.429 1.00 18.97 97 ALA A C 1
ATOM 644 O O . ALA A 1 97 ? 25.176 30.869 29.290 1.00 15.22 97 ALA A O 1
ATOM 646 N N . LYS A 1 98 ? 27.264 31.288 30.060 1.00 27.37 98 LYS A N 1
ATOM 647 C CA . LYS A 1 98 ? 26.924 32.578 30.630 1.00 29.56 98 LYS A CA 1
ATOM 648 C C . LYS A 1 98 ? 26.298 33.471 29.582 1.00 30.19 98 LYS A C 1
ATOM 649 O O . LYS A 1 98 ? 25.347 34.188 29.862 1.00 29.91 98 LYS A O 1
ATOM 655 N N . GLU A 1 99 ? 26.836 33.432 28.374 1.00 24.89 99 GLU A N 1
ATOM 656 C CA . GLU A 1 99 ? 26.318 34.299 27.323 1.00 27.84 99 GLU A CA 1
ATOM 657 C C . GLU A 1 99 ? 24.839 34.020 27.063 1.00 24.26 99 GLU A C 1
ATOM 658 O O . GLU A 1 99 ? 24.047 34.947 26.851 1.00 24.34 99 GLU A O 1
ATOM 664 N N . LEU A 1 100 ? 24.454 32.751 27.090 1.00 17.26 100 LEU A N 1
ATOM 665 C CA . LEU A 1 100 ? 23.050 32.416 26.861 1.00 16.26 100 LEU A CA 1
ATOM 666 C C . LEU A 1 100 ? 22.216 32.720 28.074 1.00 17.75 100 LEU A C 1
ATOM 667 O O . LEU A 1 100 ? 21.073 33.124 27.945 1.00 19.26 100 LEU A O 1
ATOM 672 N N . ARG A 1 101 ? 22.766 32.528 29.265 1.00 20.70 101 ARG A N 1
ATOM 673 C CA . ARG A 1 101 ? 21.975 32.812 30.469 1.00 23.01 101 ARG A CA 1
ATOM 674 C C . ARG A 1 101 ? 21.664 34.314 30.533 1.00 24.04 101 ARG A C 1
ATOM 675 O O . ARG A 1 101 ? 20.539 34.718 30.885 1.00 24.68 101 ARG A O 1
ATOM 683 N N . GLU A 1 102 ? 22.659 35.120 30.170 1.00 30.73 102 GLU A N 1
ATOM 684 C CA . GLU A 1 102 ? 22.514 36.572 30.138 1.00 34.72 102 GLU A CA 1
ATOM 685 C C . GLU A 1 102 ? 21.474 36.963 29.100 1.00 33.88 102 GLU A C 1
ATOM 686 O O . GLU A 1 102 ? 20.429 37.512 29.439 1.00 36.67 102 GLU A O 1
ATOM 692 N N . ALA A 1 103 ? 21.760 36.654 27.839 1.00 27.92 103 ALA A N 1
ATOM 693 C CA . ALA A 1 103 ? 20.870 37.040 26.734 1.00 25.75 103 ALA A CA 1
ATOM 694 C C . ALA A 1 103 ? 19.415 36.652 26.869 1.00 25.12 103 ALA A C 1
ATOM 695 O O . ALA A 1 103 ? 18.542 37.428 26.499 1.00 25.37 103 ALA A O 1
ATOM 697 N N . TYR A 1 104 ? 19.143 35.456 27.367 1.00 27.19 104 TYR A N 1
ATOM 698 C CA . TYR A 1 104 ? 17.769 35.031 27.490 1.00 26.56 104 TYR A CA 1
ATOM 699 C C . TYR A 1 104 ? 17.210 35.349 28.851 1.00 28.97 104 TYR A C 1
ATOM 700 O O . TYR A 1 104 ? 16.072 35.008 29.165 1.00 30.11 104 TYR A O 1
ATOM 709 N N . LYS A 1 105 ? 18.029 36.004 29.659 1.00 33.52 105 LYS A N 1
ATOM 710 C CA . LYS A 1 105 ? 17.644 36.415 30.992 1.00 36.87 105 LYS A CA 1
ATOM 711 C C . LYS A 1 105 ? 17.074 35.356 31.942 1.00 36.73 105 LYS A C 1
ATOM 712 O O . LYS A 1 105 ?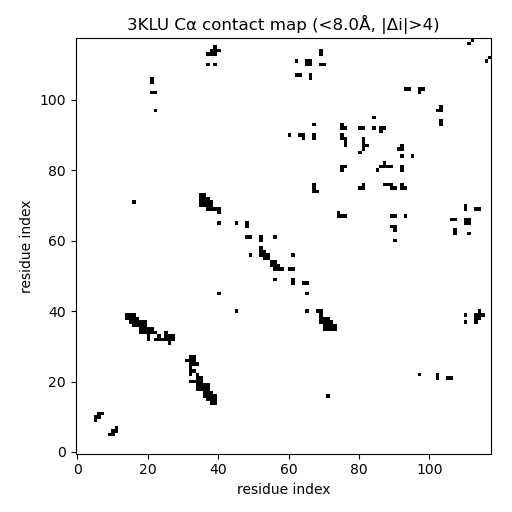 15.967 35.485 32.460 1.00 37.43 105 LYS A O 1
ATOM 718 N N . THR A 1 106 ? 17.839 34.290 32.142 1.00 26.77 106 THR A N 1
ATOM 719 C CA . THR A 1 106 ? 17.469 33.249 33.099 1.00 26.84 106 THR A CA 1
ATOM 720 C C . THR A 1 106 ? 18.710 32.417 33.420 1.00 25.16 106 THR A C 1
ATOM 721 O O . THR A 1 106 ? 19.534 32.126 32.548 1.00 23.47 106 THR A O 1
ATOM 725 N N . GLU A 1 107 ? 18.879 32.099 34.698 1.00 17.89 107 GLU A N 1
ATOM 726 C CA . GLU A 1 107 ? 20.030 31.325 35.128 1.00 18.59 107 GLU A CA 1
ATOM 727 C C . GLU A 1 107 ? 19.737 29.830 35.053 1.00 16.90 107 GLU A C 1
ATOM 728 O O . GLU A 1 107 ? 20.621 28.998 35.292 1.00 17.71 107 GLU A O 1
ATOM 734 N N . ASP A 1 108 ? 18.501 29.499 34.701 1.00 22.77 108 ASP A N 1
ATOM 735 C CA . ASP A 1 108 ? 18.095 28.103 34.580 1.00 22.74 108 ASP A CA 1
ATOM 736 C C . ASP A 1 108 ? 18.385 27.604 33.166 1.00 20.62 108 ASP A C 1
ATOM 737 O O . ASP A 1 108 ? 17.680 27.972 32.211 1.00 20.94 108 ASP A O 1
ATOM 742 N N . PRO A 1 109 ? 19.430 26.761 33.020 1.00 21.72 109 PRO A N 1
ATOM 743 C CA . PRO A 1 109 ? 19.842 26.203 31.733 1.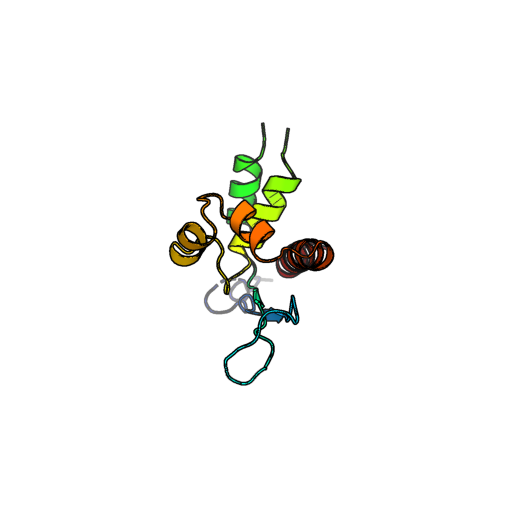00 18.92 109 PRO A CA 1
ATOM 744 C C . PRO A 1 109 ? 18.701 25.493 31.009 1.00 19.46 109 PRO A C 1
ATOM 745 O O . PRO A 1 109 ? 18.662 25.481 29.777 1.00 18.65 109 PRO A O 1
ATOM 749 N N . VAL A 1 110 ? 17.769 24.919 31.752 1.00 19.02 110 VAL A N 1
ATOM 750 C CA . VAL A 1 110 ? 16.636 24.244 31.131 1.00 19.19 110 VAL A CA 1
ATOM 751 C C . VAL A 1 110 ? 15.672 25.287 30.551 1.00 19.68 110 VAL A C 1
ATOM 752 O O . VAL A 1 110 ? 15.019 25.059 29.526 1.00 20.89 110 VAL A O 1
ATOM 756 N N . GLU A 1 111 ? 15.597 26.440 31.190 1.00 16.83 111 GLU A N 1
ATOM 757 C CA . GLU A 1 111 ? 14.714 27.521 30.711 1.00 19.11 111 GLU A CA 1
ATOM 758 C C . GLU A 1 111 ? 15.420 28.143 29.488 1.00 16.94 111 GLU A C 1
ATOM 759 O O . GLU A 1 111 ? 14.783 28.494 28.495 1.00 18.09 111 GLU A O 1
ATOM 765 N N . VAL A 1 112 ? 16.746 28.245 29.558 1.00 19.04 112 VAL A N 1
ATOM 766 C CA . VAL A 1 112 ? 17.481 28.759 28.426 1.00 15.45 112 VAL A CA 1
ATOM 767 C C . VAL A 1 112 ? 17.101 27.870 27.240 1.00 14.08 112 VAL A C 1
ATOM 768 O O . VAL A 1 112 ? 16.791 28.360 26.163 1.00 14.42 112 VAL A O 1
ATOM 772 N N . ALA A 1 113 ? 17.126 26.559 27.438 1.00 15.45 113 ALA A N 1
ATOM 773 C CA . ALA A 1 113 ? 16.770 25.657 26.343 1.00 14.08 113 ALA A CA 1
ATOM 774 C C . ALA A 1 113 ? 15.354 25.921 25.816 1.00 14.22 113 ALA A C 1
ATOM 775 O O . ALA A 1 113 ? 15.142 25.978 24.598 1.00 14.28 113 ALA A O 1
ATOM 777 N N . LYS A 1 114 ? 14.394 26.113 26.711 1.00 19.44 114 LYS A N 1
ATOM 778 C CA . LYS A 1 114 ? 13.017 26.346 26.258 1.00 20.96 114 LYS A CA 1
ATOM 779 C C . LYS A 1 114 ? 12.864 27.661 25.508 1.00 20.91 114 LYS A C 1
ATOM 780 O O . LYS A 1 114 ? 12.071 27.763 24.591 1.00 21.01 114 LYS A O 1
ATOM 786 N N . ARG A 1 115 ? 13.630 28.667 25.896 1.00 16.17 115 ARG A N 1
ATOM 787 C CA . ARG A 1 115 ? 13.564 29.919 25.165 1.00 16.54 115 ARG A CA 1
ATOM 788 C C . ARG A 1 115 ? 14.320 29.821 23.835 1.00 16.85 115 ARG A C 1
ATOM 789 O O . ARG A 1 115 ? 13.900 30.417 22.853 1.00 18.64 115 ARG A O 1
ATOM 797 N N . VAL A 1 116 ? 15.402 29.041 23.763 1.00 18.69 116 VAL A N 1
ATOM 798 C CA . VAL A 1 116 ? 16.129 28.906 22.490 1.00 17.44 116 VAL A CA 1
ATOM 799 C C . VAL A 1 116 ? 15.343 28.015 21.515 1.00 18.16 116 VAL A C 1
ATOM 800 O O . VAL A 1 116 ? 15.141 28.379 20.370 1.00 19.07 116 VAL A O 1
ATOM 804 N N . LEU A 1 117 ? 14.926 26.833 21.964 1.00 17.82 117 LEU A N 1
ATOM 805 C CA . LEU A 1 117 ? 14.151 25.920 21.107 1.00 15.55 117 LEU A CA 1
ATOM 806 C C . LEU A 1 117 ? 12.667 26.311 21.329 1.00 17.64 117 LEU A C 1
ATOM 807 O O . LEU A 1 117 ? 11.863 25.532 21.861 1.00 16.47 117 LEU A O 1
ATOM 812 N N . SER A 1 118 ? 12.321 27.530 20.929 1.00 17.24 118 SER A N 1
ATOM 813 C CA . SER A 1 118 ? 10.964 28.041 21.167 1.00 19.51 118 SER A CA 1
ATOM 814 C C . SER A 1 118 ? 9.804 27.476 20.347 1.00 19.34 118 SER A C 1
ATOM 815 O O . SER A 1 118 ? 8.663 27.893 20.515 1.00 24.03 118 SER A O 1
ATOM 818 N N . VAL A 1 119 ? 10.097 26.541 19.447 1.00 20.09 119 VAL A N 1
ATOM 819 C CA . VAL A 1 119 ? 9.068 25.877 18.680 1.00 19.55 119 VAL A CA 1
ATOM 820 C C . VAL A 1 119 ? 8.914 24.506 19.343 1.00 22.54 119 VAL A C 1
ATOM 821 O O . VAL A 1 119 ? 9.882 23.741 19.440 1.00 21.25 119 VAL A O 1
ATOM 825 N N . GLY A 1 120 ? 7.700 24.228 19.829 1.00 24.13 120 GLY A N 1
ATOM 826 C CA . GLY A 1 120 ? 7.418 23.000 20.530 1.00 26.46 120 GLY A CA 1
ATOM 827 C C . GLY A 1 120 ? 8.154 21.776 20.039 1.00 27.82 120 GLY A C 1
ATOM 828 O O . GLY A 1 120 ? 8.950 21.164 20.779 1.00 28.78 120 GLY A O 1
ATOM 829 N N . GLY A 1 121 ? 7.875 21.409 18.789 1.00 22.15 121 GLY A N 1
ATOM 830 C CA . GLY A 1 121 ? 8.493 20.235 18.191 1.00 19.61 121 GLY A CA 1
ATOM 831 C C . GLY A 1 121 ? 10.008 20.200 18.338 1.00 18.34 121 GLY A C 1
ATOM 832 O O . GLY A 1 121 ? 10.551 19.142 18.602 1.00 19.63 121 GLY A O 1
ATOM 833 N N . GLU A 1 122 ? 10.685 21.340 18.180 1.00 18.89 122 GLU A N 1
ATOM 834 C CA . GLU A 1 122 ? 12.142 21.372 18.298 1.00 20.14 122 GLU A CA 1
ATOM 835 C C . GLU A 1 122 ? 12.557 20.955 19.702 1.00 19.30 122 GLU A C 1
ATOM 836 O O . GLU A 1 122 ? 13.468 20.162 19.901 1.00 20.29 122 GLU A O 1
ATOM 842 N N . TYR A 1 123 ? 11.895 21.528 20.686 1.00 18.89 123 TYR A N 1
ATOM 843 C CA . TYR A 1 123 ? 12.236 21.200 22.039 1.00 17.93 123 TYR A CA 1
ATOM 844 C C . TYR A 1 123 ? 12.048 19.709 22.338 1.00 17.56 123 TYR A C 1
ATOM 845 O O . TYR A 1 123 ? 12.888 19.067 22.994 1.00 16.39 123 TYR A O 1
ATOM 854 N N . ALA A 1 124 ? 10.938 19.150 21.865 1.00 22.94 124 ALA A N 1
ATOM 855 C CA . ALA A 1 124 ? 10.653 17.745 22.135 1.00 22.87 124 ALA A CA 1
ATOM 856 C C . ALA A 1 124 ? 11.672 16.891 21.422 1.00 23.85 124 ALA A C 1
ATOM 857 O O . ALA A 1 124 ? 12.135 15.903 21.960 1.00 24.74 124 ALA A O 1
ATOM 859 N N . ASN A 1 125 ? 12.030 17.291 20.208 1.00 27.14 125 ASN A N 1
ATOM 860 C CA . ASN A 1 125 ? 12.989 16.542 19.417 1.00 27.51 125 ASN A CA 1
ATOM 861 C C . ASN A 1 125 ? 14.361 16.597 20.039 1.00 26.12 125 ASN A C 1
ATOM 862 O O . ASN A 1 125 ? 15.097 15.627 20.012 1.00 27.22 125 ASN A O 1
ATOM 867 N N . TRP A 1 126 ? 14.721 17.754 20.572 1.00 18.32 126 TRP A N 1
ATOM 868 C CA . TRP A 1 126 ? 16.019 17.890 21.210 1.00 17.84 126 TRP A CA 1
ATOM 869 C C . TRP A 1 126 ? 16.107 16.922 22.394 1.00 18.56 126 TRP A C 1
ATOM 870 O O . TRP A 1 126 ? 17.097 16.197 22.553 1.00 21.80 126 TRP A O 1
ATOM 881 N N . LEU A 1 127 ? 15.059 16.902 23.212 1.00 19.95 127 LEU A N 1
ATOM 882 C CA . LEU A 1 127 ? 15.033 16.027 24.377 1.00 19.92 127 LEU A CA 1
ATOM 883 C C . LEU A 1 127 ? 15.231 14.602 23.975 1.00 22.12 127 LEU A C 1
ATOM 884 O O . LEU A 1 127 ? 16.111 13.915 24.498 1.00 23.18 127 LEU A O 1
ATOM 889 N N . ASN A 1 128 ? 14.419 14.142 23.031 1.00 22.08 128 ASN A N 1
ATOM 890 C CA . ASN A 1 128 ? 14.541 12.760 22.615 1.00 25.13 128 ASN A CA 1
ATOM 891 C C . ASN A 1 128 ? 15.890 12.441 21.988 1.00 24.52 128 ASN A C 1
ATOM 892 O O . ASN A 1 128 ? 16.444 11.388 22.239 1.00 26.25 128 ASN A O 1
ATOM 897 N N . LYS A 1 129 ? 16.444 13.324 21.172 1.00 23.78 129 LYS A N 1
ATOM 898 C CA . LYS A 1 129 ? 17.743 12.994 20.596 1.00 23.32 129 LYS A CA 1
ATOM 899 C C . LYS A 1 129 ? 18.767 12.764 21.717 1.00 22.34 129 LYS A C 1
ATOM 900 O O . LYS A 1 129 ? 19.590 11.859 21.648 1.00 23.54 129 LYS A O 1
ATOM 906 N N . ALA A 1 130 ? 18.713 13.614 22.735 1.00 26.85 130 ALA A N 1
ATOM 907 C CA . ALA A 1 130 ? 19.632 13.535 23.869 1.00 25.93 130 ALA A CA 1
ATOM 908 C C . ALA A 1 130 ? 19.490 12.201 24.587 1.00 27.84 130 ALA A C 1
ATOM 909 O O . ALA A 1 130 ? 20.476 11.542 24.906 1.00 29.31 130 ALA A O 1
ATOM 911 N N . ILE A 1 131 ? 18.249 11.816 24.849 1.00 22.57 131 ILE A N 1
ATOM 912 C CA . ILE A 1 131 ? 17.964 10.565 25.533 1.00 25.07 131 ILE A CA 1
ATOM 913 C C . ILE 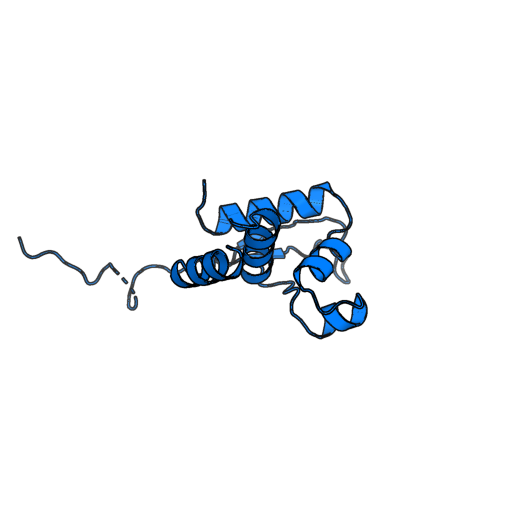A 1 131 ? 18.511 9.412 24.695 1.00 26.25 131 ILE A C 1
ATOM 914 O O . ILE A 1 131 ? 19.076 8.454 25.212 1.00 26.25 131 ILE A O 1
ATOM 919 N N . GLU A 1 132 ? 18.352 9.544 23.387 1.00 31.57 132 GLU A N 1
ATOM 920 C CA . GLU A 1 132 ? 18.806 8.546 22.448 1.00 32.56 132 GLU A CA 1
ATOM 921 C C . GLU A 1 132 ? 20.322 8.522 22.400 1.00 29.06 132 GLU A C 1
ATOM 922 O O . GLU A 1 132 ? 20.914 7.455 22.383 1.00 30.13 132 GLU A O 1
ATOM 928 N N . ILE A 1 133 ? 20.948 9.696 22.345 1.00 25.52 133 ILE A N 1
ATOM 929 C CA . ILE A 1 133 ? 22.399 9.788 22.322 1.00 23.15 133 ILE A CA 1
ATOM 930 C C . ILE A 1 133 ? 23.046 9.102 23.567 1.00 24.07 133 ILE A C 1
ATOM 931 O O . ILE A 1 133 ? 24.215 8.693 23.527 1.00 24.15 133 ILE A O 1
ATOM 936 N N . ASN A 1 134 ? 22.296 8.977 24.665 1.00 22.48 134 ASN A N 1
ATOM 937 C CA . ASN A 1 134 ? 22.834 8.359 25.856 1.00 22.21 134 ASN A CA 1
ATOM 938 C C . ASN A 1 134 ? 22.484 6.872 25.902 1.00 24.45 134 ASN A C 1
ATOM 939 O O . ASN A 1 134 ? 22.441 6.274 26.977 1.00 25.86 134 ASN A O 1
ATOM 944 N N . GLY A 1 135 ? 22.224 6.295 24.727 1.00 26.18 135 GLY A N 1
ATOM 945 C CA . GLY A 1 135 ? 21.869 4.887 24.623 1.00 29.12 135 GLY A CA 1
ATOM 946 C C . GLY A 1 135 ? 20.536 4.438 25.202 1.00 32.36 135 GLY A C 1
ATOM 947 O O . GLY A 1 135 ? 20.269 3.246 25.275 1.00 34.71 135 GLY A O 1
ATOM 948 N N . PHE A 1 136 ? 19.673 5.341 25.632 1.00 35.17 136 PHE A N 1
ATOM 949 C CA . PHE A 1 136 ? 18.399 4.873 26.175 1.00 39.41 136 PHE A CA 1
ATOM 950 C C . PHE A 1 136 ? 17.377 4.589 25.092 1.00 44.77 136 PHE A C 1
ATOM 951 O O . PHE A 1 136 ? 16.985 5.485 24.346 1.00 45.85 136 PHE A O 1
ATOM 959 N N . ASP A 1 137 ? 16.961 3.334 24.983 1.00 97.12 137 ASP A N 1
ATOM 960 C CA . ASP A 1 137 ? 15.976 2.968 23.980 1.00 102.39 137 ASP A CA 1
ATOM 961 C C . ASP A 1 137 ? 16.475 3.299 22.576 1.00 102.45 137 ASP A C 1
ATOM 962 O O . ASP A 1 137 ? 17.188 2.509 21.959 1.00 104.86 137 ASP A O 1
#

Nearest PDB structures (foldseek):
  3klu-assembly1_A  TM=1.009E+00  e=2.416E-21  Bacillus subtilis
  4dzd-assembly1_A  TM=3.927E-01  e=9.213E+00  Escherichia coli K-12
  4o3t-assembly1_A  TM=3.394E-01  e=9.785E+00  Homo sapiens

Organism: Bacillus subtilis (strain 168) (NCBI:txid224308)

Solvent-accessible surface area: 8023 Å² total

CATH classification: 3.30.2220.30

Radius of gyration: 16.68 Å; Cα contacts (8 Å, |Δi|>4): 151; chains: 1; bounding box: 36×57×42 Å

Secondary structure (DSSP, 8-state):
----GGG---SSPPP--EEE---TT-B-TTS-B--EEE----HHHHHHHHHHTB--B-HHHHHHHHHHHHEEES-TT-HHHHHHTT-S-HHHHHHHHT-SHHHHHHHHHHHHHHTT--

Foldseek 3Di:
DDDDDPCVVVHPDAWDFDWAQLDLVDDDPVSDGDTWTFTADDPVVLVVLQVVQPVPGPVVSSLLVLLLVRTPPPRLCDPVLCVVVVHNDSSVSLCVVLVPVSSSVVSSVVSCVSNVHD